Protein AF-A0A0D3A0C1-F1 (afdb_monomer)

Mean predicted aligned error: 15.48 Å

Structure (mmCIF, N/CA/C/O backbone):
data_AF-A0A0D3A0C1-F1
#
_entry.id   AF-A0A0D3A0C1-F1
#
loop_
_atom_site.group_PDB
_atom_site.id
_atom_site.type_symbol
_atom_site.label_atom_id
_atom_site.label_alt_id
_atom_site.label_comp_id
_atom_site.label_asym_id
_atom_site.label_entity_id
_atom_site.label_seq_id
_atom_site.pdbx_PDB_ins_code
_atom_site.Cartn_x
_atom_site.Cartn_y
_atom_site.Cartn_z
_atom_site.occupancy
_atom_site.B_iso_or_equiv
_atom_site.auth_seq_id
_atom_site.auth_comp_id
_atom_site.auth_asym_id
_atom_site.auth_atom_id
_atom_site.pdbx_PDB_model_num
ATOM 1 N N . MET A 1 1 ? -0.928 19.676 49.611 1.00 56.88 1 MET A N 1
ATOM 2 C CA . MET A 1 1 ? -0.070 20.733 49.019 1.00 56.88 1 MET A CA 1
ATOM 3 C C . MET A 1 1 ? 1.432 20.432 49.020 1.00 56.88 1 MET A C 1
ATOM 5 O O . MET A 1 1 ? 1.951 20.248 47.933 1.00 56.88 1 MET A O 1
ATOM 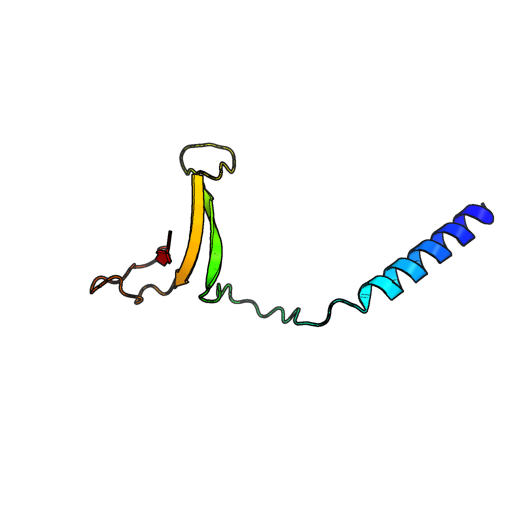9 N N . LYS A 1 2 ? 2.173 20.359 50.147 1.00 59.94 2 LYS A N 1
ATOM 10 C CA . LYS A 1 2 ? 3.634 20.063 50.080 1.00 59.94 2 LYS A CA 1
ATOM 11 C C . LYS A 1 2 ? 3.949 18.658 49.529 1.00 59.94 2 LYS A C 1
ATOM 13 O O . LYS A 1 2 ? 4.901 18.511 48.778 1.00 59.94 2 LYS A O 1
ATOM 18 N N . SER A 1 3 ? 3.107 17.672 49.849 1.00 78.31 3 SER A N 1
ATOM 19 C CA . SER A 1 3 ? 3.261 16.277 49.402 1.00 78.31 3 SER A CA 1
ATOM 20 C C . SER A 1 3 ? 3.108 16.103 47.886 1.00 78.31 3 SER A C 1
ATOM 22 O O . SER A 1 3 ? 3.897 15.400 47.272 1.00 78.31 3 SER A O 1
ATOM 24 N N . GLU A 1 4 ? 2.140 16.788 47.274 1.00 86.44 4 GLU A N 1
ATOM 25 C CA . GLU A 1 4 ? 1.860 16.682 45.830 1.00 86.44 4 GLU A CA 1
ATOM 26 C C . GLU A 1 4 ? 2.993 17.273 44.978 1.00 86.44 4 GLU A C 1
ATOM 28 O O . GLU A 1 4 ? 3.310 16.763 43.908 1.00 86.44 4 GLU A O 1
ATOM 33 N N . ILE A 1 5 ? 3.643 18.338 45.461 1.00 89.44 5 ILE A N 1
ATOM 34 C CA . ILE A 1 5 ? 4.796 18.944 44.775 1.00 89.44 5 ILE A CA 1
ATOM 35 C C . ILE A 1 5 ? 6.010 18.007 44.827 1.00 89.44 5 ILE A C 1
ATOM 37 O O . ILE A 1 5 ? 6.764 17.920 43.856 1.00 89.44 5 ILE A O 1
ATOM 41 N N . GLU A 1 6 ? 6.215 17.318 45.950 1.00 90.56 6 GLU A N 1
ATOM 42 C CA . GLU A 1 6 ? 7.295 16.339 46.115 1.00 90.56 6 GLU A 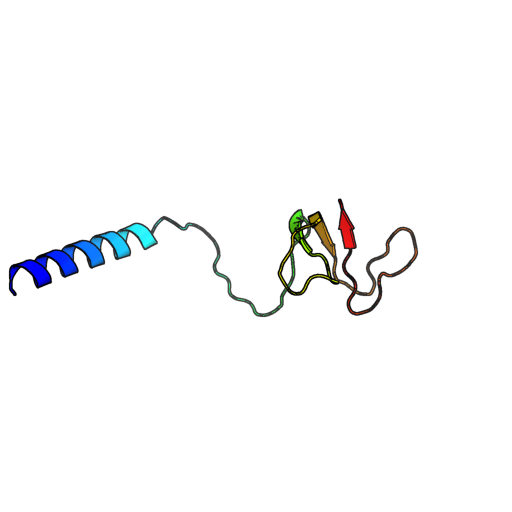CA 1
ATOM 43 C C . GLU A 1 6 ? 7.098 15.143 45.168 1.00 90.56 6 GLU A C 1
ATOM 45 O O . GLU A 1 6 ? 8.037 14.719 44.492 1.00 90.56 6 GLU A O 1
ATOM 50 N N . GLU A 1 7 ? 5.855 14.672 45.057 1.00 90.38 7 GLU A N 1
ATOM 51 C CA . GLU A 1 7 ? 5.443 13.584 44.171 1.00 90.38 7 GLU A CA 1
ATOM 52 C C . GLU A 1 7 ? 5.636 13.951 42.690 1.00 90.38 7 GLU A C 1
ATOM 54 O O . GLU A 1 7 ? 6.290 13.216 41.947 1.00 90.38 7 GLU A O 1
ATOM 59 N N . LEU A 1 8 ? 5.199 15.148 42.273 1.00 91.12 8 LEU A N 1
ATOM 60 C CA . LEU A 1 8 ? 5.426 15.650 40.912 1.00 91.12 8 LEU A CA 1
ATOM 61 C C . LEU A 1 8 ? 6.918 15.748 40.566 1.00 91.12 8 LEU A C 1
ATOM 63 O O . LEU A 1 8 ? 7.333 15.387 39.464 1.00 91.12 8 LEU A O 1
ATOM 67 N N . LYS A 1 9 ? 7.750 16.211 41.508 1.00 90.56 9 LYS A N 1
ATOM 68 C CA . LYS A 1 9 ? 9.209 16.270 41.318 1.00 90.56 9 LYS A CA 1
ATOM 69 C C . LYS A 1 9 ? 9.845 14.886 41.211 1.00 90.56 9 LYS A C 1
ATOM 71 O O . LYS A 1 9 ? 10.902 14.763 40.589 1.00 90.56 9 LYS A O 1
ATOM 76 N N . GLY A 1 10 ? 9.268 13.871 41.852 1.00 91.94 10 GLY A N 1
ATOM 77 C CA . GLY A 1 10 ? 9.676 12.475 41.688 1.00 91.94 10 GLY A CA 1
ATOM 78 C C . GLY A 1 10 ? 9.425 12.000 40.260 1.00 91.94 10 GLY A C 1
ATOM 79 O O . GLY A 1 10 ? 10.367 11.621 39.566 1.00 91.94 10 GLY A O 1
ATOM 80 N N . MET A 1 11 ? 8.187 12.157 39.786 1.00 89.94 11 MET A N 1
ATOM 81 C CA . MET A 1 11 ? 7.770 11.720 38.448 1.00 89.94 11 MET A CA 1
ATOM 82 C C . MET A 1 11 ? 8.556 12.396 37.312 1.00 89.94 11 MET A C 1
ATOM 84 O O . MET A 1 11 ? 8.928 11.745 36.339 1.00 89.94 11 MET A O 1
ATOM 88 N N . VAL A 1 12 ? 8.866 13.695 37.428 1.00 89.38 12 VAL A N 1
ATOM 89 C CA . VAL A 1 12 ? 9.661 14.414 36.409 1.00 89.38 12 VAL A CA 1
ATOM 90 C C . VAL A 1 12 ? 11.085 13.861 36.297 1.00 89.38 12 VAL A C 1
ATOM 92 O O . VAL A 1 12 ? 11.618 13.769 35.190 1.00 89.38 12 VAL A O 1
ATOM 95 N N . ARG A 1 13 ? 11.706 13.485 37.423 1.00 89.56 13 ARG A N 1
ATOM 96 C CA . ARG A 1 13 ? 13.055 12.899 37.429 1.00 89.56 13 ARG A CA 1
ATOM 97 C C . ARG A 1 13 ? 13.062 11.521 36.775 1.00 89.56 13 ARG A C 1
ATOM 99 O O . ARG A 1 13 ? 13.881 11.288 35.892 1.00 89.56 13 ARG A O 1
ATOM 106 N N . GLU A 1 14 ? 12.092 10.678 37.117 1.00 86.81 14 GLU A N 1
ATOM 107 C CA . GLU A 1 14 ? 11.922 9.355 36.509 1.00 86.81 14 GLU A CA 1
ATOM 108 C C . GLU A 1 14 ? 11.701 9.445 34.986 1.00 86.81 14 GLU A C 1
ATOM 110 O O . GLU A 1 14 ? 12.323 8.719 34.209 1.00 86.81 14 GLU A O 1
ATOM 115 N N . LEU A 1 15 ? 10.883 10.402 34.528 1.00 86.81 15 LEU A N 1
ATOM 116 C CA . LEU A 1 15 ? 10.632 10.622 33.101 1.00 86.81 15 LEU A CA 1
ATOM 117 C C . LEU A 1 15 ? 11.879 11.128 32.353 1.00 86.81 15 LEU A C 1
ATOM 119 O O . LEU A 1 15 ? 12.128 10.720 31.216 1.00 86.81 15 LEU A O 1
ATOM 123 N N . ALA A 1 16 ? 12.668 12.005 32.981 1.00 84.12 16 ALA A N 1
ATOM 124 C CA . ALA A 1 16 ? 13.913 12.512 32.409 1.00 84.12 16 ALA A CA 1
ATOM 125 C C . ALA A 1 16 ? 14.983 11.414 32.289 1.00 84.12 16 ALA A C 1
ATOM 127 O O . ALA A 1 16 ? 15.715 11.377 31.297 1.00 84.12 16 ALA A O 1
ATOM 128 N N . GLU A 1 17 ? 15.046 10.500 33.257 1.00 78.69 17 GLU A N 1
ATOM 129 C CA . GLU A 1 17 ? 15.944 9.343 33.233 1.00 78.69 17 GLU A CA 1
ATOM 130 C C . GLU A 1 17 ? 15.508 8.309 32.184 1.00 78.69 17 GLU A C 1
ATOM 132 O O . GLU A 1 17 ? 16.347 7.808 31.430 1.00 78.69 17 GLU A O 1
ATOM 137 N N . LYS A 1 18 ? 14.196 8.075 32.025 1.00 70.38 18 LYS A N 1
ATOM 138 C CA . LYS A 1 18 ? 13.651 7.159 31.007 1.00 70.38 18 LYS A CA 1
ATOM 139 C C . LYS A 1 18 ? 13.892 7.621 29.564 1.00 70.38 18 LYS A C 1
ATOM 141 O O . LYS A 1 18 ? 13.887 6.808 28.645 1.00 70.38 18 LYS A O 1
ATOM 146 N N . LYS A 1 19 ? 14.165 8.910 29.340 1.00 60.47 19 LYS A N 1
ATOM 147 C CA . LYS A 1 19 ? 14.453 9.471 28.008 1.00 60.47 19 LYS A CA 1
ATOM 148 C C . LYS A 1 19 ? 15.870 9.148 27.495 1.00 60.47 19 LYS A C 1
ATOM 150 O O . LYS A 1 19 ? 16.181 9.453 26.347 1.00 60.47 19 LYS A O 1
ATOM 155 N N . LYS A 1 20 ? 16.741 8.538 28.314 1.00 58.56 20 LYS A N 1
ATOM 156 C CA . LYS A 1 20 ? 18.159 8.310 27.975 1.00 58.56 20 LYS A CA 1
ATOM 157 C C . LYS A 1 20 ? 18.482 6.911 27.426 1.00 58.56 20 LYS A C 1
ATOM 159 O O . LYS A 1 20 ? 19.634 6.671 27.083 1.00 58.56 20 LYS A O 1
ATOM 164 N N . SER A 1 21 ? 17.497 6.016 27.299 1.00 53.66 21 SER A N 1
ATOM 165 C CA . SER A 1 21 ? 17.688 4.667 26.735 1.00 53.66 21 SER A CA 1
ATOM 166 C C . SER A 1 21 ? 17.092 4.448 25.339 1.00 53.66 21 SER A C 1
ATOM 168 O O . SER A 1 21 ? 17.124 3.318 24.865 1.00 53.66 21 SER A O 1
ATOM 170 N N . ASN A 1 22 ? 16.635 5.492 24.635 1.00 47.97 22 ASN A N 1
ATOM 171 C CA . ASN A 1 22 ? 16.356 5.379 23.197 1.00 47.97 22 ASN A CA 1
ATOM 172 C C . ASN A 1 22 ? 17.594 5.808 22.393 1.00 47.97 22 ASN A C 1
ATOM 174 O O . ASN A 1 22 ? 17.685 6.915 21.864 1.00 47.97 22 ASN A O 1
ATOM 178 N N . VAL A 1 23 ? 18.592 4.924 22.384 1.00 48.69 23 VAL A N 1
ATOM 179 C CA . VAL A 1 23 ? 19.667 4.918 21.388 1.00 48.69 23 VAL A CA 1
ATOM 180 C C . VAL A 1 23 ? 19.028 4.484 20.067 1.00 48.69 23 VAL A C 1
ATOM 182 O O . VAL A 1 23 ? 18.790 3.302 19.858 1.00 48.69 23 VAL A O 1
ATOM 185 N N . ASP A 1 24 ? 18.589 5.471 19.281 1.00 41.91 24 ASP A N 1
ATOM 186 C CA . ASP A 1 24 ? 18.981 5.694 17.879 1.00 41.91 24 ASP A CA 1
ATOM 187 C C . ASP A 1 24 ? 17.885 6.376 17.034 1.00 41.91 24 ASP A C 1
ATOM 189 O O . ASP A 1 24 ? 16.799 5.853 16.811 1.00 41.91 24 ASP A O 1
ATOM 193 N N . ALA A 1 25 ? 18.275 7.533 16.486 1.00 49.09 25 ALA A N 1
ATOM 194 C CA . ALA A 1 25 ? 17.828 8.103 15.212 1.00 49.09 25 ALA A CA 1
ATOM 195 C C . ALA A 1 25 ? 16.384 8.626 15.076 1.00 49.09 25 ALA A C 1
ATOM 197 O O . ALA A 1 25 ? 15.630 8.206 14.204 1.00 49.09 25 ALA A O 1
ATOM 198 N N . GLU A 1 26 ? 16.078 9.712 15.786 1.00 50.38 26 GLU A N 1
ATOM 199 C CA . GLU A 1 26 ? 15.087 10.698 15.325 1.00 50.38 26 GLU A CA 1
ATOM 200 C C . GLU A 1 26 ? 15.797 11.733 14.426 1.00 50.38 26 GLU A C 1
ATOM 202 O O . GLU A 1 26 ? 15.939 12.907 14.774 1.00 50.38 26 GLU A O 1
ATOM 207 N N . THR A 1 27 ? 16.304 11.304 13.267 1.00 41.12 27 THR A N 1
ATOM 208 C CA . THR A 1 27 ? 16.611 12.242 12.179 1.00 41.12 27 THR A CA 1
ATOM 209 C C . THR A 1 27 ? 15.302 12.506 11.451 1.00 41.12 27 THR A C 1
ATOM 211 O O . THR A 1 27 ? 14.917 11.782 10.536 1.00 41.12 27 THR A O 1
ATOM 214 N N . SER A 1 28 ? 14.588 13.537 11.901 1.00 54.12 28 SER A N 1
ATOM 215 C CA . SER A 1 28 ? 13.501 14.138 11.134 1.00 54.12 28 SER A CA 1
ATOM 216 C C . SER A 1 28 ? 14.087 14.832 9.907 1.00 54.12 28 SER A C 1
ATOM 218 O O . SER A 1 28 ? 14.419 16.014 9.948 1.00 54.12 28 SER A O 1
ATOM 220 N N . GLU A 1 29 ? 14.198 14.088 8.811 1.00 39.25 29 GLU A N 1
ATOM 221 C CA . GLU A 1 29 ? 14.246 14.657 7.471 1.00 39.25 29 GLU A CA 1
ATOM 222 C C . GLU A 1 29 ? 12.931 14.350 6.759 1.00 39.25 29 GLU A C 1
ATOM 224 O O . GLU A 1 29 ? 12.560 13.210 6.491 1.00 39.25 29 GLU A O 1
ATOM 229 N N . SER A 1 30 ? 12.205 15.429 6.489 1.00 49.00 30 SER A N 1
ATOM 230 C CA . SER A 1 30 ? 11.026 15.493 5.642 1.00 49.00 30 SER A CA 1
ATOM 231 C C . SER A 1 30 ? 11.363 15.031 4.216 1.00 49.00 30 SER A C 1
ATOM 233 O O . SER A 1 30 ? 11.643 15.834 3.331 1.00 49.00 30 SER A O 1
ATOM 235 N N . SER A 1 31 ? 11.293 13.725 3.986 1.00 49.72 31 SER A N 1
ATOM 236 C CA . SER A 1 31 ? 10.832 13.098 2.747 1.00 49.72 31 SER A CA 1
ATOM 237 C C . SER A 1 31 ? 10.413 11.683 3.134 1.00 49.72 31 SER A C 1
ATOM 239 O O . SER A 1 31 ? 11.222 10.937 3.677 1.00 49.72 31 SER A O 1
ATOM 241 N N . GLY A 1 32 ? 9.132 11.344 2.970 1.00 49.00 32 GLY A N 1
ATOM 242 C CA . GLY A 1 32 ? 8.565 10.055 3.382 1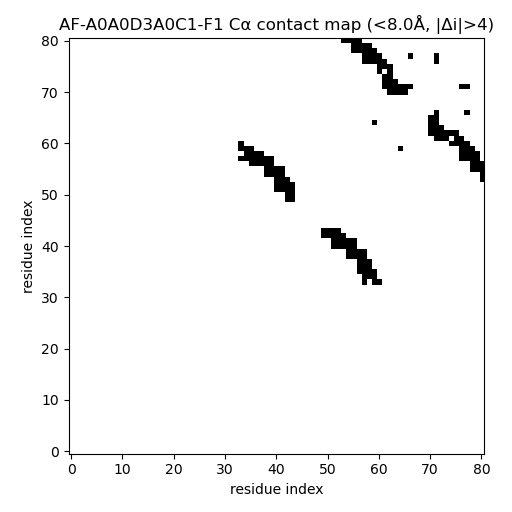.00 49.00 32 GLY A CA 1
ATOM 243 C C . GLY A 1 32 ? 9.095 8.900 2.532 1.00 49.00 32 GLY A C 1
ATOM 244 O O . GLY A 1 32 ? 8.375 8.351 1.706 1.00 49.00 32 GLY A O 1
ATOM 245 N N . GLY A 1 33 ? 10.373 8.568 2.687 1.00 55.94 33 GLY A N 1
ATOM 246 C CA . GLY A 1 33 ? 10.999 7.393 2.113 1.00 55.94 33 GLY A CA 1
ATOM 247 C C . GLY A 1 33 ? 10.763 6.222 3.047 1.00 55.94 33 GLY A C 1
ATOM 248 O O . GLY A 1 33 ? 11.508 6.031 4.008 1.00 55.94 33 GLY A O 1
ATOM 249 N N . PHE A 1 34 ? 9.725 5.432 2.782 1.00 63.25 34 PHE A N 1
ATOM 250 C CA . PHE A 1 34 ? 9.663 4.090 3.346 1.00 63.25 34 PHE A CA 1
ATOM 251 C C . PHE A 1 34 ? 10.937 3.356 2.914 1.00 63.25 34 PHE A C 1
ATOM 253 O O . PHE A 1 34 ? 11.290 3.335 1.732 1.00 63.25 34 PHE A O 1
ATOM 260 N N . LYS A 1 35 ? 11.681 2.825 3.883 1.00 68.50 35 LYS A N 1
ATOM 261 C CA . LYS A 1 35 ? 12.860 2.010 3.596 1.00 68.50 35 LYS A CA 1
ATOM 262 C C . LYS A 1 35 ? 12.373 0.649 3.095 1.00 68.50 35 LYS A C 1
ATOM 264 O O . LYS A 1 35 ? 11.411 0.106 3.636 1.00 68.50 35 LYS A O 1
ATOM 269 N N . GLU A 1 36 ? 13.012 0.116 2.059 1.00 73.25 36 GLU A N 1
ATOM 270 C CA . GLU A 1 36 ? 12.809 -1.275 1.638 1.00 73.25 36 GLU A CA 1
ATOM 271 C C . GLU A 1 36 ? 12.945 -2.197 2.864 1.00 73.25 36 GLU A C 1
ATOM 273 O O . GLU A 1 36 ? 13.864 -2.016 3.667 1.00 73.25 36 GLU A O 1
ATOM 278 N N . GLY A 1 37 ? 12.002 -3.122 3.055 1.00 76.12 37 GLY A N 1
ATOM 279 C CA . GLY A 1 37 ? 11.982 -4.005 4.227 1.00 76.12 37 GLY A CA 1
ATOM 280 C C . GL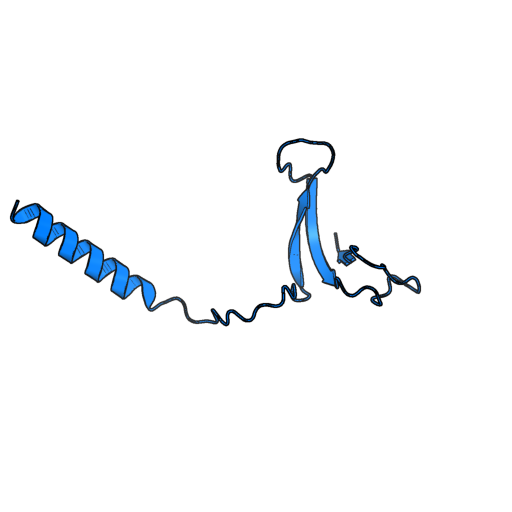Y A 1 37 ? 11.032 -3.609 5.359 1.00 76.12 37 GLY A C 1
ATOM 281 O O . GLY A 1 37 ? 10.888 -4.354 6.328 1.00 76.12 37 GLY A O 1
ATOM 282 N N . VAL A 1 38 ? 10.374 -2.448 5.279 1.00 91.62 38 VAL A N 1
ATOM 283 C CA . VAL A 1 38 ? 9.409 -2.013 6.303 1.00 91.62 38 VAL A CA 1
ATOM 284 C C . VAL A 1 38 ? 8.116 -2.823 6.196 1.00 91.62 38 VAL A C 1
ATOM 286 O O . VAL A 1 38 ? 7.510 -2.881 5.128 1.00 91.62 38 VAL A O 1
ATOM 289 N N . ARG A 1 39 ? 7.659 -3.413 7.308 1.00 94.25 39 ARG A N 1
ATOM 290 C CA . ARG A 1 39 ? 6.335 -4.046 7.376 1.00 94.25 39 ARG A CA 1
ATOM 291 C C . ARG A 1 39 ? 5.231 -2.996 7.296 1.00 94.25 39 ARG A C 1
ATOM 293 O O . ARG A 1 39 ? 5.289 -1.983 7.990 1.00 94.25 39 ARG A O 1
ATOM 300 N N . VAL A 1 40 ? 4.228 -3.261 6.473 1.00 94.31 40 VAL A N 1
ATOM 301 C CA . VAL A 1 40 ? 3.075 -2.394 6.230 1.00 94.31 40 VAL A CA 1
ATOM 302 C C . VAL A 1 40 ? 1.778 -3.177 6.386 1.00 94.31 40 VAL A C 1
ATOM 304 O O . VAL A 1 40 ? 1.741 -4.381 6.140 1.00 94.31 40 VAL A O 1
ATOM 307 N N . GLN A 1 41 ? 0.714 -2.479 6.776 1.00 95.44 41 GLN A N 1
ATOM 308 C CA . GLN A 1 41 ? -0.645 -3.012 6.808 1.00 95.44 41 GLN A CA 1
ATOM 309 C C . GLN A 1 41 ? -1.377 -2.644 5.516 1.00 95.44 41 GLN A C 1
ATOM 311 O O . GLN A 1 41 ? -1.220 -1.540 4.994 1.00 95.44 41 GLN A O 1
ATOM 316 N N . ILE A 1 42 ? -2.171 -3.580 5.006 1.00 94.69 42 ILE A N 1
ATOM 317 C CA . ILE A 1 42 ? -3.062 -3.388 3.864 1.00 94.69 42 ILE A CA 1
ATOM 318 C C . ILE A 1 42 ? -4.462 -3.189 4.432 1.00 94.69 42 ILE A C 1
ATOM 320 O O . ILE A 1 42 ? -4.955 -4.050 5.162 1.00 94.69 42 ILE A O 1
ATOM 324 N N . LEU A 1 43 ? -5.075 -2.053 4.110 1.00 95.50 43 LEU A N 1
ATOM 325 C CA . LEU A 1 43 ? -6.410 -1.692 4.574 1.00 95.50 43 LEU A CA 1
ATOM 326 C C . LEU A 1 43 ? -7.460 -1.995 3.504 1.00 95.50 43 LEU A C 1
ATOM 328 O O . LEU A 1 43 ? -7.175 -1.894 2.307 1.00 95.50 43 LEU A O 1
ATOM 332 N N . ASP A 1 44 ? -8.669 -2.344 3.939 1.00 96.12 44 ASP A N 1
ATOM 333 C CA . ASP A 1 44 ? -9.829 -2.372 3.055 1.00 96.12 44 ASP A CA 1
ATOM 334 C C . ASP A 1 44 ? -10.216 -0.939 2.676 1.00 96.12 44 ASP A C 1
ATOM 336 O O . ASP A 1 44 ? -10.416 -0.087 3.535 1.00 96.12 44 ASP A O 1
ATOM 340 N N . TRP A 1 45 ? -10.314 -0.670 1.378 1.00 93.56 45 TRP A N 1
ATOM 341 C CA . TRP A 1 45 ? -10.715 0.641 0.876 1.00 93.56 45 TRP A CA 1
ATOM 342 C C . TRP A 1 45 ? -12.234 0.862 0.941 1.00 93.56 45 TRP A C 1
ATOM 344 O O . TRP A 1 45 ? -12.699 1.998 0.858 1.00 93.56 45 TRP A O 1
ATOM 354 N N . ILE A 1 46 ? -13.021 -0.218 0.998 1.00 96.00 46 ILE A N 1
ATOM 355 C CA . ILE A 1 46 ? -14.487 -0.151 0.963 1.00 96.00 46 ILE A CA 1
ATOM 356 C C . ILE A 1 46 ? -15.042 0.217 2.339 1.00 96.00 46 ILE A C 1
ATOM 358 O O . ILE A 1 46 ? -16.032 0.947 2.427 1.00 96.00 46 ILE A O 1
ATOM 362 N N . GLU A 1 47 ? -14.411 -0.288 3.393 1.00 94.88 47 GLU A N 1
ATOM 363 C CA . GLU A 1 47 ? -14.824 -0.036 4.765 1.00 94.88 47 GLU A CA 1
ATOM 364 C C . GLU A 1 47 ? -14.515 1.409 5.171 1.00 94.88 47 GLU A C 1
ATOM 366 O O . GLU A 1 47 ? -13.508 2.000 4.786 1.00 94.88 47 GLU A O 1
ATOM 371 N N . SER A 1 48 ? -15.412 2.010 5.953 1.00 91.19 48 SER A N 1
ATOM 372 C CA . SER A 1 48 ? -15.230 3.379 6.454 1.00 91.19 48 SER A CA 1
ATOM 373 C C . SER A 1 48 ? -14.248 3.470 7.623 1.00 91.19 48 SER A C 1
ATOM 375 O O . SER A 1 48 ? -13.828 4.567 7.988 1.00 91.19 48 SER A O 1
ATOM 377 N N . GLU A 1 49 ? -13.944 2.334 8.245 1.00 95.31 49 GLU A N 1
ATOM 378 C CA . GLU A 1 49 ? -12.966 2.208 9.321 1.00 95.31 49 GLU A CA 1
ATOM 379 C C . GLU A 1 49 ? -11.671 1.591 8.782 1.00 95.31 49 GLU A C 1
ATOM 381 O O . GLU A 1 49 ? -11.688 0.885 7.774 1.00 95.31 49 GLU A O 1
ATOM 386 N N . ASP A 1 50 ? -10.554 1.817 9.479 1.00 94.00 50 ASP A N 1
ATOM 387 C CA . ASP A 1 50 ? -9.249 1.246 9.127 1.00 94.00 50 ASP A CA 1
ATOM 388 C C . ASP A 1 50 ? -9.220 -0.269 9.417 1.00 94.00 50 ASP A C 1
ATOM 390 O O . ASP A 1 50 ? -8.677 -0.737 10.423 1.00 94.00 50 ASP A O 1
ATOM 394 N N . VAL A 1 51 ? -9.832 -1.056 8.531 1.00 96.75 51 VAL A N 1
ATOM 395 C CA . VAL A 1 51 ? -9.879 -2.518 8.627 1.00 96.75 51 VAL A CA 1
ATOM 396 C C . VAL A 1 51 ? -8.650 -3.116 7.950 1.00 96.75 51 VAL A C 1
ATOM 398 O O . VAL A 1 51 ? -8.496 -3.039 6.733 1.00 96.75 51 VAL A O 1
ATOM 401 N N . VAL A 1 52 ? -7.776 -3.750 8.735 1.00 95.81 52 VAL A N 1
ATOM 402 C CA . VAL A 1 52 ? -6.589 -4.449 8.219 1.00 95.81 52 VAL A CA 1
ATOM 403 C C . VAL A 1 52 ? -7.001 -5.778 7.583 1.00 95.81 52 VAL A C 1
ATOM 405 O O . VAL A 1 52 ? -7.481 -6.680 8.268 1.00 95.81 52 VAL A O 1
ATOM 408 N N . VAL A 1 53 ? -6.761 -5.917 6.280 1.00 96.00 53 VAL A N 1
ATOM 409 C CA . VAL A 1 53 ? -7.046 -7.135 5.496 1.00 96.00 53 VAL A CA 1
ATOM 410 C C . VAL A 1 53 ? -5.795 -7.955 5.183 1.00 96.00 53 VAL A C 1
ATOM 412 O O . VAL A 1 53 ? -5.894 -9.083 4.703 1.00 96.00 53 VAL A O 1
ATOM 415 N N . GLY A 1 54 ? -4.612 -7.415 5.470 1.00 95.94 54 GLY A N 1
ATOM 416 C CA . GLY A 1 54 ? -3.349 -8.120 5.301 1.00 95.94 54 GLY A CA 1
ATOM 417 C C . GLY A 1 54 ? -2.149 -7.314 5.778 1.00 95.94 54 GLY A C 1
ATOM 418 O O . GLY A 1 54 ? -2.260 -6.146 6.145 1.00 95.94 54 GLY A O 1
ATOM 419 N N . GLU A 1 55 ? -0.984 -7.946 5.737 1.00 95.38 55 GLU A N 1
ATOM 420 C CA . GLU A 1 55 ? 0.309 -7.312 5.986 1.00 95.38 55 GLU A CA 1
ATOM 421 C C . GLU A 1 55 ? 1.258 -7.643 4.837 1.00 95.38 55 GLU A C 1
ATOM 423 O O . GLU A 1 55 ? 1.093 -8.656 4.160 1.00 95.38 55 GLU A O 1
ATOM 428 N N . GLY A 1 56 ? 2.258 -6.798 4.620 1.00 94.62 56 GLY A N 1
ATOM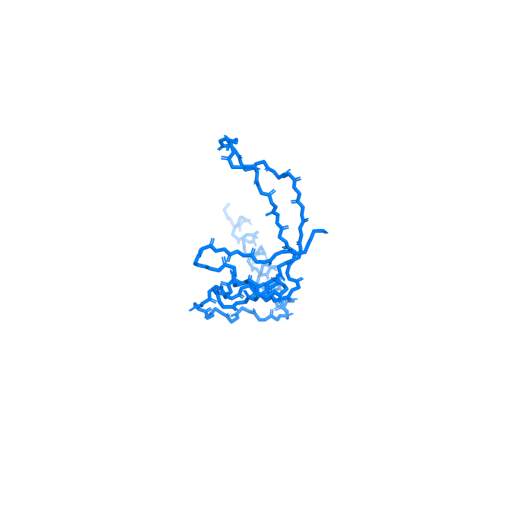 429 C CA . GLY A 1 56 ? 3.300 -7.045 3.634 1.00 94.62 56 GLY A CA 1
ATOM 430 C C . GLY A 1 56 ? 4.572 -6.272 3.944 1.00 94.62 56 GLY A C 1
ATOM 431 O O . GLY A 1 56 ? 4.662 -5.544 4.930 1.00 94.62 56 GLY A O 1
ATOM 432 N N . GLU A 1 57 ? 5.570 -6.429 3.091 1.00 94.69 57 GLU A N 1
ATOM 433 C CA . GLU A 1 57 ? 6.849 -5.740 3.172 1.00 94.69 57 GLU A CA 1
ATOM 434 C C . GLU A 1 57 ? 6.958 -4.711 2.046 1.00 94.69 57 GLU A C 1
ATOM 436 O O . GLU A 1 57 ? 6.846 -5.036 0.859 1.00 94.69 57 GLU A O 1
ATOM 441 N N . PHE A 1 58 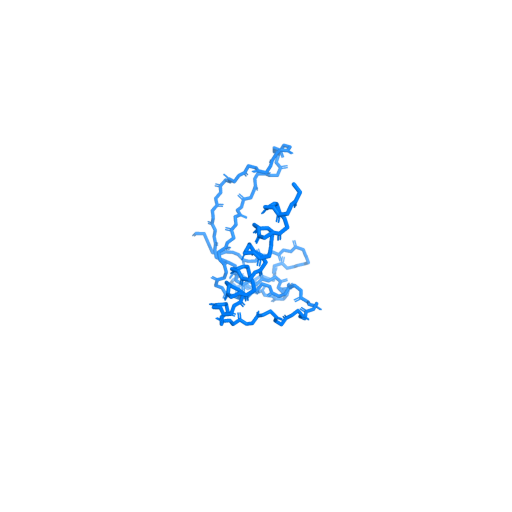? 7.173 -3.452 2.416 1.00 93.31 58 PHE A N 1
ATOM 442 C CA . PHE A 1 58 ? 7.385 -2.367 1.475 1.00 93.31 58 PHE A CA 1
ATOM 443 C C . PHE A 1 58 ? 8.655 -2.608 0.653 1.00 93.31 58 PHE A C 1
ATOM 445 O O . PHE A 1 58 ? 9.738 -2.835 1.198 1.00 93.31 58 PHE A O 1
ATOM 452 N N . ARG A 1 59 ? 8.528 -2.473 -0.670 1.00 92.62 59 ARG A N 1
ATOM 453 C CA . ARG A 1 59 ? 9.650 -2.530 -1.613 1.00 92.62 59 ARG A CA 1
ATOM 454 C C . ARG A 1 59 ? 10.019 -1.164 -2.170 1.00 92.62 59 ARG A C 1
ATOM 456 O O . ARG A 1 59 ? 11.172 -0.762 -2.078 1.00 92.62 59 ARG A O 1
ATOM 463 N N . SER A 1 60 ? 9.071 -0.472 -2.800 1.00 92.88 60 SER A N 1
ATOM 464 C CA . SER A 1 60 ? 9.329 0.824 -3.438 1.00 92.88 60 SER A CA 1
ATOM 465 C C . SER A 1 60 ? 8.036 1.578 -3.740 1.00 92.88 60 SER A C 1
ATOM 467 O O . SER A 1 60 ? 7.032 0.966 -4.089 1.00 92.88 60 SER A O 1
ATOM 469 N N . ALA A 1 61 ? 8.088 2.908 -3.679 1.00 93.31 61 ALA A N 1
ATOM 470 C CA . ALA A 1 61 ? 7.042 3.818 -4.160 1.00 93.31 61 ALA A CA 1
ATOM 471 C C . ALA A 1 61 ? 7.521 4.662 -5.358 1.00 93.31 61 ALA A C 1
ATOM 473 O O . ALA A 1 61 ? 6.875 5.634 -5.749 1.00 93.31 61 ALA A O 1
ATOM 474 N N . GLU A 1 62 ? 8.683 4.338 -5.937 1.00 94.50 62 GLU A N 1
ATOM 47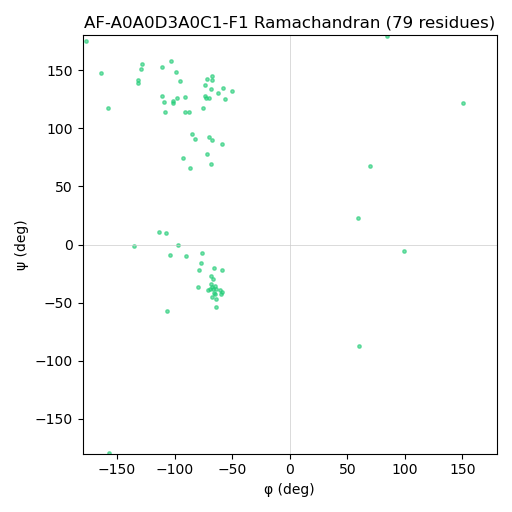5 C CA . GLU A 1 62 ? 9.204 5.082 -7.080 1.00 94.50 62 GLU A CA 1
ATOM 476 C C . GLU A 1 62 ? 8.394 4.759 -8.344 1.00 94.50 62 GLU A C 1
ATOM 478 O O . GLU A 1 62 ? 8.360 3.598 -8.755 1.00 94.50 62 GLU A O 1
ATOM 483 N N . PRO A 1 63 ? 7.842 5.753 -9.067 1.00 95.56 63 PRO A N 1
ATOM 484 C CA . PRO A 1 63 ? 7.005 5.489 -10.243 1.00 95.56 63 PRO A CA 1
ATOM 485 C C . PRO A 1 63 ? 7.693 4.691 -11.360 1.00 95.56 63 PRO A C 1
ATOM 487 O O . PRO A 1 63 ? 7.026 4.087 -12.201 1.00 95.56 63 PRO A O 1
ATOM 490 N N . LYS A 1 64 ? 9.033 4.706 -11.393 1.00 96.06 64 LYS A N 1
ATOM 491 C CA . LYS A 1 64 ? 9.864 3.975 -12.362 1.00 96.06 64 LYS A CA 1
ATOM 492 C C . LYS A 1 64 ? 10.248 2.567 -11.898 1.00 96.06 64 LYS A C 1
ATOM 494 O O . LYS A 1 64 ? 10.788 1.823 -12.721 1.00 96.06 64 LYS A O 1
ATOM 499 N N . TYR A 1 65 ? 9.996 2.203 -10.637 1.00 95.00 65 TYR A N 1
ATOM 500 C CA . TYR A 1 65 ? 10.214 0.850 -10.134 1.00 95.00 65 TYR A CA 1
ATOM 501 C C . TYR A 1 65 ? 9.395 -0.135 -10.966 1.00 95.00 65 TYR A C 1
ATOM 503 O O . TYR A 1 65 ? 8.234 0.127 -11.285 1.00 95.00 65 TYR A O 1
ATOM 511 N N . LYS A 1 66 ? 10.016 -1.247 -11.365 1.00 94.75 66 LYS A N 1
ATOM 512 C CA . LYS A 1 66 ? 9.409 -2.203 -12.293 1.00 94.75 66 LYS A CA 1
ATOM 513 C C . LYS A 1 66 ? 9.073 -3.496 -11.583 1.00 94.75 66 LYS A C 1
ATOM 515 O O . LYS A 1 66 ? 9.954 -4.144 -11.028 1.00 94.75 66 LYS A O 1
ATOM 520 N N . ILE A 1 67 ? 7.826 -3.923 -11.730 1.00 93.50 67 ILE A N 1
ATOM 521 C CA . ILE A 1 67 ? 7.439 -5.305 -11.473 1.00 93.50 67 ILE A CA 1
ATOM 522 C C . ILE A 1 67 ? 7.583 -6.039 -12.801 1.00 93.50 67 ILE A C 1
ATOM 524 O O . ILE A 1 67 ? 6.913 -5.725 -13.790 1.00 93.50 67 ILE A O 1
ATOM 528 N N . VAL A 1 68 ? 8.531 -6.976 -12.849 1.00 93.00 68 VAL A N 1
ATOM 529 C CA . VAL A 1 68 ? 8.989 -7.634 -14.080 1.00 93.00 68 VAL A CA 1
ATOM 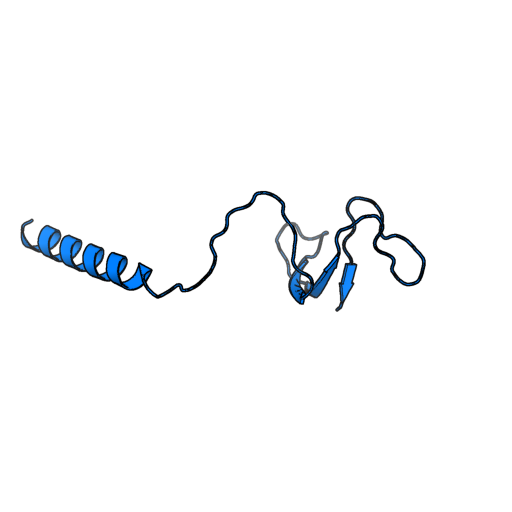530 C C . VAL A 1 68 ? 9.553 -6.611 -15.078 1.00 93.00 68 VAL A C 1
ATOM 532 O O . VAL A 1 68 ? 10.752 -6.347 -15.092 1.00 93.00 68 VAL A O 1
ATOM 535 N 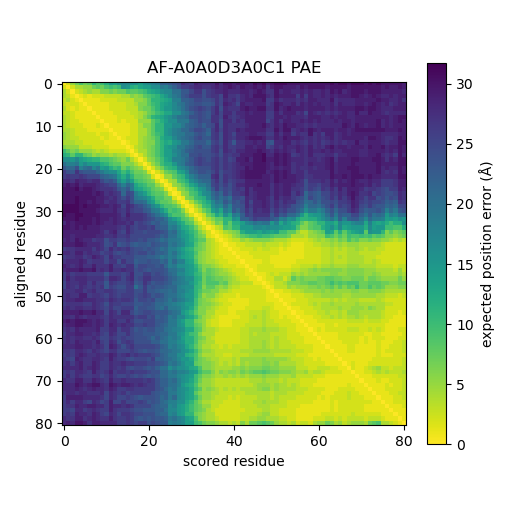N . ARG A 1 69 ? 8.710 -6.010 -15.921 1.00 96.12 69 ARG A N 1
ATOM 536 C CA . ARG A 1 69 ? 9.103 -4.999 -16.922 1.00 96.12 69 ARG A CA 1
ATOM 537 C C . ARG A 1 69 ? 8.165 -3.794 -16.961 1.00 96.12 69 ARG A C 1
ATOM 539 O O . ARG A 1 69 ? 8.417 -2.873 -17.736 1.00 96.12 69 ARG A O 1
ATOM 546 N N . ILE A 1 70 ? 7.119 -3.792 -16.138 1.00 96.50 70 ILE A N 1
ATOM 547 C CA . ILE A 1 70 ? 6.076 -2.768 -16.140 1.00 96.50 70 ILE A CA 1
ATOM 548 C C . ILE A 1 70 ? 6.353 -1.804 -14.978 1.00 96.50 70 ILE A C 1
ATOM 550 O O . ILE A 1 70 ? 6.495 -2.273 -13.847 1.00 96.50 70 ILE A O 1
ATOM 554 N N . PRO A 1 71 ? 6.486 -0.487 -15.231 1.00 96.88 71 PRO A N 1
ATOM 555 C CA . PRO A 1 71 ? 6.621 0.498 -14.164 1.00 96.88 71 PRO A CA 1
ATOM 556 C C . PRO A 1 71 ? 5.318 0.601 -13.365 1.00 96.88 71 PRO A C 1
ATOM 558 O O . PRO A 1 71 ? 4.239 0.563 -13.953 1.00 96.88 71 PRO A O 1
ATOM 561 N N . ILE A 1 72 ? 5.416 0.762 -12.046 1.00 96.44 72 ILE A N 1
ATOM 562 C CA . ILE A 1 72 ? 4.233 0.841 -11.173 1.00 96.44 72 ILE A CA 1
ATOM 563 C C . ILE A 1 72 ? 3.413 2.125 -11.385 1.00 96.44 72 ILE A C 1
ATOM 565 O O . ILE A 1 72 ? 2.201 2.106 -11.204 1.00 96.44 72 ILE A O 1
ATOM 569 N N . GLY A 1 73 ? 4.044 3.215 -11.838 1.00 96.25 73 GLY A N 1
ATOM 570 C CA . GLY A 1 73 ? 3.363 4.477 -12.131 1.00 96.25 73 GLY A CA 1
ATOM 571 C C . GLY A 1 73 ? 3.160 5.387 -10.910 1.00 96.25 73 GLY A C 1
ATOM 572 O O . GLY A 1 73 ? 3.620 5.084 -9.810 1.00 96.25 73 GLY A O 1
ATOM 573 N N . PRO A 1 74 ? 2.549 6.569 -11.108 1.00 95.44 74 PRO A N 1
ATOM 574 C CA . PRO A 1 74 ? 2.309 7.522 -10.028 1.00 95.44 74 PRO A CA 1
ATOM 575 C C . PRO A 1 74 ? 1.282 6.977 -9.028 1.00 95.44 74 PRO A C 1
ATOM 577 O O . PRO A 1 74 ? 0.322 6.322 -9.422 1.00 95.44 74 PRO A O 1
ATOM 580 N N . ASN A 1 75 ? 1.464 7.303 -7.745 1.00 93.50 75 ASN A N 1
ATOM 581 C CA . ASN A 1 75 ? 0.587 6.896 -6.636 1.00 93.50 75 ASN A CA 1
ATOM 582 C C . ASN A 1 75 ? 0.444 5.372 -6.459 1.00 93.50 75 ASN A C 1
ATOM 584 O O . ASN A 1 75 ? -0.536 4.908 -5.882 1.00 93.50 75 ASN A O 1
ATOM 588 N N . ALA A 1 76 ? 1.414 4.599 -6.946 1.00 93.50 76 ALA A N 1
ATOM 589 C CA . ALA A 1 76 ? 1.480 3.160 -6.755 1.00 93.50 76 ALA A CA 1
ATOM 590 C C . ALA A 1 76 ? 2.647 2.791 -5.834 1.00 93.50 76 ALA A C 1
ATOM 592 O O . ALA A 1 76 ? 3.666 3.483 -5.784 1.00 93.50 76 ALA A O 1
ATOM 593 N N . VAL A 1 77 ? 2.502 1.669 -5.135 1.00 93.50 77 VAL A N 1
ATOM 594 C CA . VAL A 1 77 ? 3.530 1.112 -4.257 1.00 93.50 77 VAL A CA 1
ATOM 595 C C . VAL A 1 77 ? 3.707 -0.374 -4.548 1.00 93.50 77 VAL A C 1
ATOM 597 O O . VAL A 1 77 ? 2.738 -1.094 -4.783 1.00 93.50 77 VAL A O 1
ATOM 600 N N . ALA A 1 78 ? 4.953 -0.833 -4.563 1.00 94.00 78 ALA A N 1
ATOM 601 C CA . ALA A 1 78 ? 5.298 -2.242 -4.626 1.00 94.00 78 ALA A CA 1
ATOM 602 C C . ALA A 1 78 ? 5.433 -2.796 -3.204 1.00 94.00 78 ALA A C 1
ATOM 604 O O . ALA A 1 78 ? 6.193 -2.261 -2.391 1.00 94.00 78 ALA A O 1
ATOM 605 N N . ILE A 1 79 ? 4.708 -3.878 -2.932 1.00 94.25 79 ILE A N 1
ATOM 606 C CA . ILE A 1 79 ? 4.690 -4.594 -1.654 1.00 94.25 79 ILE A CA 1
ATOM 607 C C . ILE A 1 79 ? 4.863 -6.086 -1.956 1.00 94.25 79 ILE A C 1
ATOM 609 O O . ILE A 1 79 ? 4.335 -6.581 -2.954 1.00 94.25 79 ILE A O 1
ATOM 613 N N . VAL A 1 80 ? 5.613 -6.793 -1.114 1.00 92.94 80 VAL A N 1
ATOM 614 C CA . VAL A 1 80 ? 5.660 -8.262 -1.097 1.00 92.94 80 VAL A CA 1
ATOM 615 C C . VAL A 1 80 ? 4.729 -8.742 0.014 1.00 92.94 80 VAL A C 1
ATOM 617 O O . VAL A 1 80 ? 4.861 -8.276 1.141 1.00 92.94 80 VAL A O 1
ATOM 620 N N . VAL A 1 81 ? 3.784 -9.625 -0.311 1.00 88.38 81 VAL A N 1
ATOM 621 C CA . VAL A 1 81 ? 2.793 -10.194 0.623 1.00 88.38 81 VAL A CA 1
ATOM 622 C C . VAL A 1 81 ? 3.146 -11.643 0.920 1.00 88.38 81 VAL A C 1
ATOM 624 O O . VAL A 1 81 ? 3.530 -12.343 -0.047 1.00 88.38 81 VAL A O 1
#

Solvent-accessible surface area (backbone atoms only — not comparable to full-atom values): 5209 Å² total; per-residue (Å²): 111,77,66,58,55,54,50,52,57,49,54,54,50,55,54,60,59,64,66,72,75,76,88,75,81,90,74,88,64,99,62,95,70,80,55,66,72,40,77,43,77,38,62,46,84,85,53,94,54,94,42,74,76,46,61,32,31,36,58,46,64,54,40,76,47,56,64,94,82,46,55,61,31,83,100,32,71,45,66,52,115

pLDDT: mean 82.59, std 17.76, range [39.25, 96.88]

Organism: NCBI:txid109376

Secondary structure (DSSP, 8-state):
-HHHHHHHHHHHHHHHHHTT---S-----SS--PPTT-EEEEEPSSSSS--EEEEEEEEE--TT-EETTEE--TT--EEE-

Foldseek 3Di:
DVVVVVVVVVVVVVVVVVVPPPPDDPPPDPDPDDDFFDKDFDADPVDPDRHGPDIWTWHDQDQQDDDVNDGQHHPGTDTGD

Nearest PDB structures (foldseek):
  2eko-assembly1_A  TM=3.790E-01  e=1.714E+00  Homo sapiens

Radius of gyration: 21.85 Å; Cα contacts (8 Å, |Δi|>4): 89; chains: 1; bounding box: 35×31×67 Å

Sequence (81 aa):
MKSEIEELKGMVRELAEKKKSNVDAETSESSGGFKEGVRVQILDWIESEDVVVGEGEFRSAEPKYKIVRIPIGPNAVAIVV